Protein AF-A0A917ZAK3-F1 (afdb_monomer_lite)

Radius of gyration: 19.8 Å; chains: 1; bounding box: 44×47×48 Å

Foldseek 3Di:
DAFPDKFWWWFQDVVIDIKIKTKHQWDQDPVQKIKIWIAIPPFPPGHDIDIDIGNDRVVRRVVSVVVVVCPCCVTPSVVVVRIGGPDPPPNDDQDQWDWDADPVQQKIKIFRHDDDDPPQQVDWDDDPQKIFGAGPVGDTGIMMGGNCVPVPPPVRHD

pLDDT: mean 90.11, std 11.31, range [39.84, 98.5]

Sequence (158 aa):
MYEIARRTLTLATEPPGEVIVAVGLPVEEPTGEWSCPYRIDGLAGWEHERKVTGVDALQALELVLVMVRAALAGSPEFKEGLLRWDEEPGGRRAQTVHVSWDKNVDVAYIAFKSELVPGEAVRHETVDDIVLDYGDSGELLGVELLNATTLLPSELRV

Organism: NCBI:txid2045107

InterPro domains:
  IPR019270 Putative hypoxanthine phosphoribosyltransferase [PF10049] (99-148)
  IPR054241 Domain of unknown function DUF6968 [PF22302] (5-91)

Secondary structure (DSSP, 8-state):
--EEEEEEEEE-SSS-EEEEEEEEPPEE-TTS-EEEEEEEESSTT--S-EEEEESSHHHHHHHHHHHHHHHHHHSHHHHTT-EEE---TTS----S-EEEEETTTTEEEEESSS-PPTT---EEEEETTEEEEE-TTS-EEEEEEETHHHHS-GGG--

Structure (mmCIF, N/CA/C/O backbone):
data_AF-A0A917ZAK3-F1
#
_entry.id   AF-A0A917ZAK3-F1
#
loop_
_atom_site.group_PDB
_atom_site.id
_atom_site.type_symbol
_atom_site.label_atom_id
_atom_site.label_alt_id
_atom_site.label_comp_id
_atom_site.label_asym_id
_atom_site.label_entity_id
_atom_site.label_seq_id
_atom_site.pdbx_PDB_ins_code
_atom_site.Cartn_x
_atom_site.Cartn_y
_atom_site.Cartn_z
_atom_site.occupancy
_atom_site.B_iso_or_equiv
_atom_site.auth_seq_id
_atom_site.auth_comp_id
_atom_site.auth_asym_id
_atom_site.auth_atom_id
_atom_site.pdbx_PDB_model_num
ATOM 1 N N . MET A 1 1 ? 16.369 6.086 5.225 1.00 83.88 1 MET A N 1
ATOM 2 C CA . MET A 1 1 ? 14.961 5.747 5.535 1.00 83.88 1 MET A CA 1
ATOM 3 C C . MET A 1 1 ? 14.834 4.505 6.432 1.00 83.88 1 MET A C 1
ATOM 5 O O . MET A 1 1 ? 15.562 3.549 6.196 1.00 83.88 1 MET A O 1
ATOM 9 N N . TYR A 1 2 ? 13.923 4.499 7.421 1.00 90.56 2 TYR A N 1
ATOM 10 C CA . TYR A 1 2 ? 13.460 3.273 8.106 1.00 90.56 2 TYR A CA 1
ATOM 11 C C . TYR A 1 2 ? 12.276 2.699 7.319 1.00 90.56 2 TYR A C 1
ATOM 13 O O . TYR A 1 2 ? 11.246 3.361 7.228 1.00 90.56 2 TYR A O 1
ATOM 21 N N . GLU A 1 3 ? 12.442 1.537 6.691 1.00 92.50 3 GLU A N 1
ATOM 22 C CA . GLU A 1 3 ? 11.446 0.928 5.796 1.00 92.50 3 GLU A CA 1
ATOM 23 C C . GLU A 1 3 ? 10.287 0.308 6.591 1.00 92.50 3 GLU A C 1
ATOM 25 O O . GLU A 1 3 ? 10.515 -0.435 7.542 1.00 92.50 3 GLU A O 1
ATOM 30 N N . ILE A 1 4 ? 9.048 0.612 6.196 1.00 91.50 4 ILE A N 1
ATOM 31 C CA . ILE A 1 4 ? 7.826 0.028 6.780 1.00 91.50 4 ILE A CA 1
ATOM 32 C C . ILE A 1 4 ? 7.042 -0.816 5.774 1.00 91.50 4 ILE A C 1
ATOM 34 O O . ILE A 1 4 ? 6.169 -1.586 6.166 1.00 91.50 4 ILE A O 1
ATOM 38 N N . ALA A 1 5 ? 7.331 -0.671 4.479 1.00 90.94 5 ALA A N 1
ATOM 39 C CA . ALA A 1 5 ? 6.740 -1.487 3.432 1.00 90.94 5 ALA A CA 1
ATOM 40 C C . ALA A 1 5 ? 7.682 -1.603 2.233 1.00 90.94 5 ALA A C 1
ATOM 42 O O . ALA A 1 5 ? 8.367 -0.647 1.864 1.00 90.94 5 ALA A O 1
ATOM 43 N N . ARG A 1 6 ? 7.647 -2.765 1.580 1.00 92.06 6 ARG A N 1
ATOM 44 C CA . ARG A 1 6 ? 8.405 -3.054 0.363 1.00 92.06 6 ARG A CA 1
ATOM 45 C C . ARG A 1 6 ? 7.576 -3.867 -0.608 1.00 92.06 6 ARG A C 1
ATOM 47 O O . ARG A 1 6 ? 6.789 -4.720 -0.207 1.00 92.06 6 ARG A O 1
ATOM 54 N N . ARG A 1 7 ? 7.782 -3.619 -1.898 1.00 89.44 7 ARG A N 1
ATOM 55 C CA . ARG A 1 7 ? 7.194 -4.399 -2.978 1.00 89.44 7 ARG A CA 1
ATOM 56 C C . ARG A 1 7 ? 8.181 -4.580 -4.118 1.00 89.44 7 ARG A C 1
ATOM 58 O O . ARG A 1 7 ? 8.776 -3.607 -4.563 1.00 89.44 7 ARG A O 1
ATOM 65 N N . THR A 1 8 ? 8.302 -5.807 -4.603 1.00 92.25 8 THR A N 1
ATOM 66 C CA . THR A 1 8 ? 9.065 -6.130 -5.812 1.00 92.25 8 THR A CA 1
ATOM 67 C C . THR A 1 8 ? 8.095 -6.336 -6.976 1.00 92.25 8 THR A C 1
ATOM 69 O O . THR A 1 8 ? 7.003 -6.878 -6.797 1.00 92.25 8 THR A O 1
ATOM 72 N N . LEU A 1 9 ? 8.463 -5.828 -8.147 1.00 92.31 9 LEU A N 1
ATOM 73 C CA . LEU A 1 9 ? 7.822 -6.087 -9.428 1.00 92.31 9 LEU A CA 1
ATOM 74 C C . LEU A 1 9 ? 8.853 -6.748 -10.342 1.00 92.31 9 LEU A C 1
ATOM 76 O O . LEU A 1 9 ? 10.029 -6.379 -10.327 1.00 92.31 9 LEU A O 1
ATOM 80 N N . THR A 1 10 ? 8.395 -7.664 -11.184 1.00 92.44 10 THR A N 1
ATOM 81 C CA . THR A 1 10 ? 9.221 -8.242 -12.239 1.00 92.44 10 THR A CA 1
ATOM 82 C C . THR A 1 10 ? 9.338 -7.252 -13.402 1.00 92.44 10 THR A C 1
ATOM 84 O O . THR A 1 10 ? 8.331 -6.736 -13.896 1.00 92.44 10 THR A O 1
ATOM 87 N N . LEU A 1 11 ? 10.561 -7.020 -13.878 1.00 93.19 11 LEU A N 1
ATOM 88 C CA . LEU A 1 11 ? 10.844 -6.295 -15.115 1.00 93.19 11 LEU A CA 1
ATOM 89 C C . LEU A 1 11 ? 11.152 -7.309 -16.226 1.00 93.19 11 LEU A C 1
ATOM 91 O O . LEU A 1 11 ? 12.157 -8.017 -16.179 1.00 93.19 11 LEU A O 1
ATOM 95 N N . ALA A 1 12 ? 10.273 -7.392 -17.226 1.00 92.12 12 ALA A N 1
ATOM 96 C CA . ALA A 1 12 ? 10.303 -8.392 -18.295 1.00 92.12 12 ALA A CA 1
ATOM 97 C C . ALA A 1 12 ? 11.347 -8.093 -19.394 1.00 92.12 12 ALA A C 1
ATOM 99 O O . ALA A 1 12 ? 11.024 -8.052 -20.579 1.00 92.12 12 ALA A O 1
ATOM 100 N N . THR A 1 13 ? 12.596 -7.870 -18.992 1.00 90.44 13 THR A N 1
ATOM 101 C CA . THR A 1 13 ? 13.770 -7.746 -19.865 1.00 90.44 13 THR A CA 1
ATOM 102 C C . THR A 1 13 ? 14.463 -9.096 -20.071 1.00 90.44 13 THR A C 1
ATOM 104 O O . THR A 1 13 ? 14.123 -10.091 -19.432 1.00 90.44 13 THR A O 1
ATOM 107 N N . GLU A 1 14 ? 15.467 -9.136 -20.949 1.00 90.00 14 GLU A N 1
ATOM 108 C CA . GLU A 1 14 ? 16.383 -10.273 -21.082 1.00 90.00 14 GLU A CA 1
ATOM 109 C C . GLU A 1 14 ? 17.821 -9.825 -20.744 1.00 90.00 14 GLU A C 1
ATOM 111 O O . GLU A 1 14 ? 18.418 -9.080 -21.526 1.00 90.00 14 GLU A O 1
ATOM 116 N N . PRO A 1 15 ? 18.397 -10.244 -19.595 1.00 89.38 15 PRO A N 1
ATOM 117 C CA . PRO A 1 15 ? 17.794 -11.076 -18.544 1.00 89.38 15 PRO A CA 1
ATOM 118 C C . PRO A 1 15 ? 16.685 -10.343 -17.753 1.00 89.38 15 PRO A C 1
ATOM 120 O O . PRO A 1 15 ? 16.676 -9.107 -17.738 1.00 89.38 15 PRO A O 1
ATOM 123 N N . PRO A 1 16 ? 15.767 -11.073 -17.081 1.00 89.56 16 PRO A N 1
ATOM 124 C CA . PRO A 1 16 ? 14.741 -10.462 -16.237 1.00 89.56 16 PRO A CA 1
ATOM 125 C C . PRO A 1 16 ? 15.358 -9.623 -15.119 1.00 89.56 16 PRO A C 1
ATOM 127 O O . PRO A 1 16 ? 16.309 -10.057 -14.465 1.00 89.56 16 PRO A O 1
ATOM 130 N N . GLY A 1 17 ? 14.815 -8.426 -14.921 1.00 92.06 17 GLY A N 1
ATOM 131 C CA . GLY A 1 17 ? 15.196 -7.519 -13.843 1.00 92.06 17 GLY A CA 1
ATOM 132 C C . GLY A 1 17 ? 14.130 -7.440 -12.753 1.00 92.06 17 GLY A C 1
ATOM 133 O O . GLY A 1 17 ? 13.050 -8.022 -12.863 1.00 92.06 17 GLY A O 1
ATOM 134 N N . GLU A 1 18 ? 14.413 -6.648 -11.724 1.00 93.88 18 GLU A N 1
ATOM 135 C CA . GLU A 1 18 ? 13.478 -6.344 -10.641 1.00 93.88 18 GLU A CA 1
ATOM 136 C C . GLU A 1 18 ? 13.309 -4.832 -10.499 1.00 93.88 18 GLU A C 1
ATOM 138 O O . GLU A 1 18 ? 14.274 -4.075 -10.615 1.00 93.88 18 GLU A O 1
ATOM 143 N N . VAL A 1 19 ? 12.084 -4.405 -10.192 1.00 95.25 19 VAL A N 1
ATOM 144 C CA . VAL A 1 19 ? 11.782 -3.052 -9.719 1.00 95.25 19 VAL A CA 1
ATOM 145 C C . VAL A 1 19 ? 11.346 -3.140 -8.265 1.00 95.25 19 VAL A C 1
ATOM 147 O O . VAL A 1 19 ? 10.350 -3.790 -7.951 1.00 95.25 19 VAL A O 1
ATOM 150 N N . ILE A 1 20 ? 12.072 -2.479 -7.368 1.00 94.94 20 ILE A N 1
ATOM 151 C CA . ILE A 1 20 ? 11.818 -2.533 -5.926 1.00 94.94 20 ILE A CA 1
ATOM 152 C C . ILE A 1 20 ? 11.294 -1.180 -5.464 1.00 94.94 20 ILE A C 1
ATOM 154 O O . ILE A 1 20 ? 11.994 -0.175 -5.522 1.00 94.94 20 ILE A O 1
ATOM 158 N N . VAL A 1 21 ? 10.069 -1.166 -4.954 1.00 95.88 21 VAL A N 1
ATOM 159 C CA . VAL A 1 21 ? 9.464 -0.013 -4.291 1.00 95.88 21 VAL A CA 1
ATOM 160 C C . VAL A 1 21 ? 9.596 -0.189 -2.783 1.00 95.88 21 VAL A C 1
ATOM 162 O O . VAL A 1 21 ? 9.106 -1.175 -2.238 1.00 95.88 21 VAL A O 1
ATOM 165 N N . ALA A 1 22 ? 10.193 0.784 -2.104 1.00 96.31 22 ALA A N 1
ATOM 166 C CA . ALA A 1 22 ? 10.279 0.844 -0.648 1.00 96.31 22 ALA A CA 1
ATOM 167 C C . ALA A 1 22 ? 9.605 2.118 -0.128 1.00 96.31 22 ALA A C 1
ATOM 169 O O . ALA A 1 22 ? 9.805 3.199 -0.684 1.00 96.31 22 ALA A O 1
ATOM 170 N N . VAL A 1 23 ? 8.822 1.991 0.941 1.00 97.62 23 VAL A N 1
ATOM 171 C CA . VAL A 1 23 ? 8.170 3.100 1.648 1.00 97.62 23 VAL A CA 1
ATOM 172 C C . VAL A 1 23 ? 8.669 3.124 3.081 1.00 97.62 23 VAL A C 1
ATOM 174 O O . VAL A 1 23 ? 8.726 2.095 3.760 1.00 97.62 23 VAL A O 1
ATOM 177 N N . GLY A 1 24 ? 9.037 4.312 3.538 1.00 96.88 24 GLY A N 1
ATOM 178 C CA . GLY A 1 24 ? 9.558 4.536 4.869 1.00 96.88 24 GLY A CA 1
ATOM 179 C C . GLY A 1 24 ? 8.532 5.037 5.862 1.00 96.88 24 GLY A C 1
ATOM 180 O O . GLY A 1 24 ? 7.463 5.522 5.500 1.00 96.88 24 GLY A O 1
ATOM 181 N N . LEU A 1 25 ? 8.900 4.949 7.136 1.00 96.69 25 LEU A N 1
ATOM 182 C CA . LEU A 1 25 ? 8.134 5.518 8.233 1.00 96.69 25 LEU A CA 1
ATOM 183 C C . LEU A 1 25 ? 7.976 7.037 8.028 1.00 96.69 25 LEU A C 1
ATOM 185 O O . LEU A 1 25 ? 8.995 7.714 7.856 1.00 96.69 25 LEU A O 1
ATOM 189 N N . PRO A 1 26 ? 6.743 7.580 8.051 1.00 97.75 26 PRO A N 1
ATOM 190 C CA . PRO A 1 26 ? 6.534 9.018 8.111 1.00 97.75 26 PRO A CA 1
ATOM 191 C C . PRO A 1 26 ? 7.189 9.617 9.358 1.00 97.75 26 PRO A C 1
ATOM 193 O O . PRO A 1 26 ? 7.096 9.047 10.446 1.00 97.75 26 PRO A O 1
ATOM 196 N N . VAL A 1 27 ? 7.832 10.769 9.208 1.00 97.19 27 VAL A N 1
ATOM 197 C CA . VAL A 1 27 ? 8.502 11.490 10.292 1.00 97.19 27 VAL A CA 1
ATOM 198 C C . VAL A 1 27 ? 8.037 12.937 10.326 1.00 97.19 27 VAL A C 1
ATOM 200 O O . VAL A 1 27 ? 7.873 13.570 9.284 1.00 97.19 27 VAL A O 1
ATOM 203 N N . GLU A 1 28 ? 7.831 13.460 11.528 1.00 97.75 28 GLU A N 1
ATOM 204 C CA . GLU A 1 28 ? 7.596 14.885 11.725 1.00 97.75 28 GLU A CA 1
ATOM 205 C C . GLU A 1 28 ? 8.899 15.654 11.468 1.00 97.75 28 GLU A C 1
ATOM 207 O O . GLU A 1 28 ? 9.966 15.313 11.987 1.00 97.75 28 GLU A O 1
ATOM 212 N N . GLU A 1 29 ? 8.821 16.677 10.627 1.00 95.81 29 GLU A N 1
ATOM 213 C CA . GLU A 1 29 ? 9.924 17.569 10.297 1.00 95.81 29 GLU A CA 1
ATOM 214 C C . GLU A 1 29 ? 9.973 18.740 11.295 1.00 95.81 29 GLU A C 1
ATOM 216 O O . GLU A 1 29 ? 8.952 19.113 11.874 1.00 95.81 29 GLU A O 1
ATOM 221 N N . PRO A 1 30 ? 11.123 19.420 11.462 1.00 96.06 30 PRO A N 1
ATOM 222 C CA . PRO A 1 30 ? 11.239 20.564 12.375 1.00 96.06 30 PRO A CA 1
ATOM 223 C C . PRO A 1 30 ? 10.269 21.724 12.091 1.00 96.06 30 PRO A C 1
ATOM 225 O O . PRO A 1 30 ? 10.064 22.582 12.946 1.00 96.06 30 PRO A O 1
ATOM 228 N N . THR A 1 31 ? 9.706 21.783 10.882 1.00 94.00 31 THR A N 1
ATOM 229 C CA . THR A 1 31 ? 8.710 22.776 10.460 1.00 94.00 31 THR A CA 1
ATOM 230 C C . THR A 1 31 ? 7.282 22.436 10.903 1.00 94.00 31 THR A C 1
ATOM 232 O O . THR A 1 31 ? 6.392 23.256 10.693 1.00 94.00 31 THR A O 1
ATOM 235 N N . GLY A 1 32 ? 7.058 21.267 11.517 1.00 93.81 32 GLY A N 1
ATOM 236 C CA . GLY A 1 32 ? 5.748 20.764 11.952 1.00 93.81 32 GLY A CA 1
ATOM 237 C C . GLY A 1 32 ? 4.956 20.038 10.859 1.00 93.81 32 GLY A C 1
ATOM 238 O O . GLY A 1 32 ? 3.883 19.506 11.122 1.00 93.81 32 GLY A O 1
ATOM 239 N N . GLU A 1 33 ? 5.471 20.007 9.630 1.00 97.19 33 GLU A N 1
ATOM 240 C CA . GLU A 1 33 ? 4.943 19.152 8.566 1.00 97.19 33 GLU A CA 1
ATOM 241 C C . GLU A 1 33 ? 5.461 17.721 8.728 1.00 97.19 33 GLU A C 1
ATOM 243 O O . GLU A 1 33 ? 6.445 17.472 9.421 1.00 97.19 33 GLU A O 1
ATOM 248 N N . TRP A 1 34 ? 4.840 16.773 8.037 1.00 98.38 34 TRP A N 1
ATOM 249 C CA . TRP A 1 34 ? 5.274 15.382 8.029 1.00 98.38 34 TRP A CA 1
ATOM 250 C C . TRP A 1 34 ? 5.861 15.016 6.685 1.00 98.38 34 TRP A C 1
ATOM 252 O O . TRP A 1 34 ? 5.276 15.321 5.648 1.00 98.38 34 TRP A O 1
ATOM 262 N N . SER A 1 35 ? 6.988 14.311 6.683 1.00 98.06 35 SER A N 1
ATOM 263 C CA . SER A 1 35 ? 7.554 13.748 5.467 1.00 98.06 35 SER A CA 1
ATOM 264 C C . SER A 1 35 ? 7.523 12.230 5.489 1.00 98.06 35 SER A C 1
ATOM 266 O O . SER A 1 35 ? 7.745 11.595 6.515 1.00 98.06 35 SER A O 1
ATOM 268 N N . CYS A 1 36 ? 7.234 11.627 4.341 1.00 98.50 36 CYS A N 1
ATOM 269 C CA . CYS A 1 36 ? 7.301 10.182 4.172 1.00 98.50 36 CYS A CA 1
ATOM 270 C C . CYS A 1 36 ? 8.292 9.868 3.041 1.00 98.50 36 CYS A C 1
ATOM 272 O O . CYS A 1 36 ? 8.061 10.267 1.889 1.00 98.50 36 CYS A O 1
ATOM 274 N N . PRO A 1 37 ? 9.439 9.235 3.357 1.00 98.19 37 PRO A N 1
ATOM 275 C CA . PRO A 1 37 ? 10.428 8.873 2.358 1.00 98.19 37 PRO A CA 1
ATOM 276 C C . PRO A 1 37 ? 10.005 7.612 1.596 1.00 98.19 37 PRO A C 1
ATOM 278 O O . PRO A 1 37 ? 9.310 6.742 2.118 1.00 98.19 37 PRO A O 1
ATOM 281 N N . TYR A 1 38 ? 10.442 7.505 0.348 1.00 98.06 38 TYR A N 1
ATOM 282 C CA . TYR A 1 38 ? 10.253 6.333 -0.498 1.00 98.06 38 TYR A CA 1
ATOM 283 C C . TYR A 1 38 ? 11.405 6.202 -1.495 1.00 98.06 38 TYR A C 1
ATOM 285 O O . TYR A 1 38 ? 12.108 7.170 -1.793 1.00 98.06 38 TYR A O 1
ATOM 293 N N . ARG A 1 39 ? 11.602 5.002 -2.034 1.00 97.50 39 ARG A N 1
ATOM 294 C CA . ARG A 1 39 ? 12.605 4.722 -3.068 1.00 97.50 39 ARG A CA 1
ATOM 295 C C . ARG A 1 39 ? 12.032 3.764 -4.104 1.00 97.50 39 ARG A C 1
ATOM 297 O O . ARG A 1 39 ? 11.212 2.913 -3.761 1.00 97.50 39 ARG A O 1
ATOM 304 N N . ILE A 1 40 ? 12.442 3.927 -5.360 1.00 96.81 40 ILE A N 1
ATOM 305 C CA . ILE A 1 40 ? 12.093 3.013 -6.448 1.00 96.81 40 ILE A CA 1
ATOM 306 C C . ILE A 1 40 ? 13.378 2.644 -7.184 1.00 96.81 40 ILE A C 1
ATOM 308 O O . ILE A 1 40 ? 13.914 3.440 -7.948 1.00 96.81 40 ILE A O 1
ATOM 312 N N . ASP A 1 41 ? 13.881 1.445 -6.926 1.00 95.44 41 ASP A N 1
ATOM 313 C CA . ASP A 1 41 ? 15.086 0.916 -7.560 1.00 95.44 41 ASP A CA 1
ATOM 314 C C . ASP A 1 41 ? 14.696 0.121 -8.817 1.00 95.44 41 ASP A C 1
ATOM 316 O O . ASP A 1 41 ? 13.666 -0.551 -8.820 1.00 95.44 41 ASP A 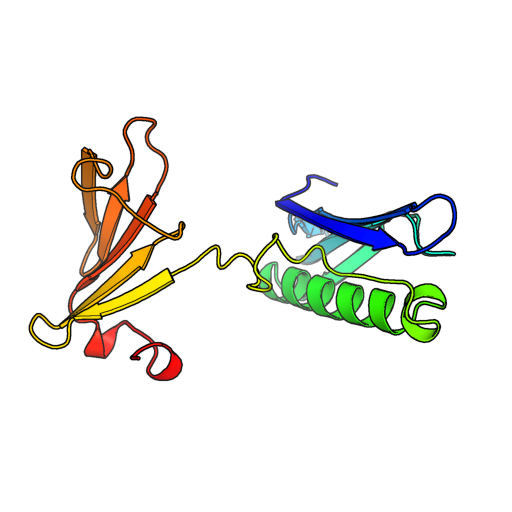O 1
ATOM 320 N N . GLY A 1 42 ? 15.506 0.187 -9.879 1.00 92.56 42 GLY A N 1
ATOM 321 C CA . GLY A 1 42 ? 15.288 -0.582 -11.116 1.00 92.56 42 GLY A CA 1
ATOM 322 C C . GLY A 1 42 ? 14.449 0.109 -12.200 1.00 92.56 42 GLY A C 1
ATOM 323 O O . GLY A 1 42 ? 14.202 -0.499 -13.236 1.00 92.56 42 GLY A O 1
ATOM 324 N N . LEU A 1 43 ? 14.032 1.364 -11.990 1.00 91.62 43 LEU A N 1
ATOM 325 C CA . LEU A 1 43 ? 13.417 2.209 -13.022 1.00 91.62 43 LEU A CA 1
ATOM 326 C C . LEU A 1 43 ? 14.342 3.353 -13.413 1.00 91.62 43 LEU A C 1
ATOM 328 O O . LEU A 1 43 ? 14.789 4.097 -12.536 1.00 91.62 43 LEU A O 1
ATOM 332 N N . ALA A 1 44 ? 14.518 3.561 -14.718 1.00 85.94 44 ALA A N 1
ATOM 333 C CA . ALA A 1 44 ? 15.404 4.597 -15.231 1.00 85.94 44 ALA A CA 1
ATOM 334 C C . ALA A 1 44 ? 15.041 5.999 -14.692 1.00 85.94 44 ALA A C 1
ATOM 336 O O . ALA A 1 44 ? 13.965 6.542 -14.965 1.00 85.94 44 ALA A O 1
ATOM 337 N N . GLY A 1 45 ? 15.963 6.614 -13.944 1.00 86.69 45 GLY A N 1
ATOM 338 C CA . GLY A 1 45 ? 15.822 7.977 -13.410 1.00 86.69 45 GLY A CA 1
ATOM 339 C C . GLY A 1 45 ? 15.101 8.073 -12.059 1.00 86.69 45 GLY A C 1
ATOM 340 O O . GLY A 1 45 ? 14.800 9.180 -11.586 1.00 86.69 45 GLY A O 1
ATOM 341 N N . TRP A 1 46 ? 14.825 6.938 -11.418 1.00 91.06 46 TRP A N 1
ATOM 342 C CA . TRP A 1 46 ? 14.120 6.855 -10.137 1.00 91.06 46 TRP A CA 1
ATOM 343 C C . TRP A 1 46 ? 14.957 6.301 -8.979 1.00 91.06 46 TRP A C 1
ATOM 345 O O . TRP A 1 46 ? 14.477 6.331 -7.847 1.00 91.06 46 TRP A O 1
ATOM 355 N N . GLU A 1 47 ? 16.213 5.921 -9.222 1.00 83.62 47 GLU A N 1
ATOM 356 C CA . GLU A 1 47 ? 17.103 5.162 -8.326 1.00 83.62 47 GLU A CA 1
ATOM 357 C C . GLU A 1 47 ? 17.700 5.999 -7.173 1.00 83.62 47 G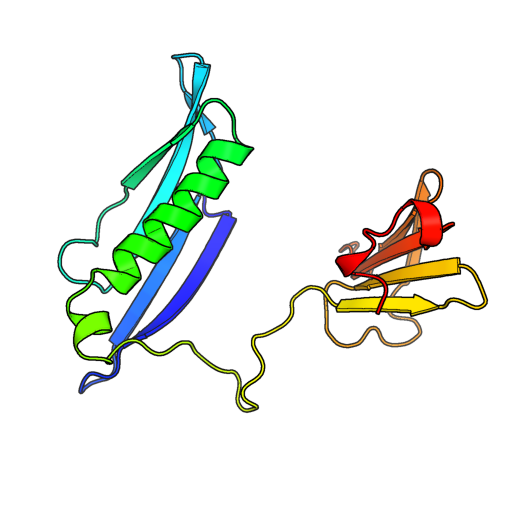LU A C 1
ATOM 359 O O . GLU A 1 47 ? 18.886 5.922 -6.856 1.00 83.62 47 GLU A O 1
ATOM 364 N N . HIS A 1 48 ? 16.890 6.860 -6.559 1.00 89.31 48 HIS A N 1
ATOM 365 C CA . HIS A 1 48 ? 17.276 7.724 -5.446 1.00 89.31 48 HIS A CA 1
ATOM 366 C C . HIS A 1 48 ? 16.153 7.776 -4.407 1.00 89.31 48 HIS A C 1
ATOM 368 O O . HIS A 1 48 ? 14.971 7.683 -4.744 1.00 89.31 48 HIS A O 1
ATOM 374 N N . GLU A 1 49 ? 16.517 7.960 -3.135 1.00 94.50 49 GLU A N 1
ATOM 375 C CA . GLU A 1 49 ? 15.536 8.226 -2.079 1.00 94.50 49 GLU A CA 1
ATOM 376 C C . GLU A 1 49 ? 14.846 9.573 -2.354 1.00 94.50 49 GLU A C 1
ATOM 378 O O . GLU A 1 49 ? 15.488 10.587 -2.641 1.00 94.50 49 GLU A O 1
ATOM 383 N N . ARG A 1 50 ? 13.519 9.573 -2.293 1.00 96.00 50 ARG A N 1
ATOM 384 C CA . ARG A 1 50 ? 12.648 10.737 -2.458 1.00 96.00 50 ARG A CA 1
ATOM 385 C C . ARG A 1 50 ? 11.762 10.848 -1.226 1.00 96.00 50 ARG A C 1
ATOM 387 O O . ARG A 1 50 ? 11.643 9.907 -0.451 1.00 96.00 50 ARG A O 1
ATOM 394 N N . LYS A 1 51 ? 11.108 11.991 -1.051 1.00 96.56 51 LYS A N 1
ATOM 395 C CA . LYS A 1 51 ? 10.079 12.163 -0.025 1.00 96.56 51 LYS A CA 1
ATOM 396 C C . LYS A 1 51 ? 8.919 12.983 -0.552 1.00 96.56 51 LYS A C 1
ATOM 398 O O . LYS A 1 51 ? 9.083 13.763 -1.491 1.00 96.56 51 LYS A O 1
ATOM 403 N N . VAL A 1 52 ? 7.761 12.790 0.056 1.00 97.69 52 VAL A N 1
ATOM 404 C CA . VAL A 1 52 ? 6.623 13.709 -0.044 1.00 97.69 52 VAL A CA 1
ATOM 405 C C . VAL A 1 52 ? 6.385 14.332 1.320 1.00 97.69 52 VAL A C 1
ATOM 407 O O . VAL A 1 52 ? 6.749 13.734 2.333 1.00 97.69 52 VAL A O 1
ATOM 410 N N . THR A 1 53 ? 5.758 15.501 1.329 1.00 97.69 53 THR A N 1
ATOM 411 C CA . THR A 1 53 ? 5.374 16.201 2.552 1.00 97.69 53 THR A CA 1
ATOM 412 C C . THR A 1 53 ? 3.852 16.299 2.624 1.00 97.69 53 THR A C 1
ATOM 414 O O . THR A 1 53 ? 3.209 16.551 1.604 1.00 97.69 53 THR A O 1
ATOM 417 N N . GLY A 1 54 ? 3.290 16.092 3.810 1.00 96.94 54 GLY A N 1
ATOM 418 C CA . GLY A 1 54 ? 1.881 16.284 4.136 1.00 96.94 54 GLY A CA 1
ATOM 419 C C . GLY A 1 54 ? 1.721 17.037 5.457 1.00 96.94 54 GLY A C 1
ATOM 420 O O . GLY A 1 54 ? 2.688 17.254 6.185 1.00 96.94 54 GLY A O 1
ATOM 421 N N . VAL A 1 55 ? 0.493 17.443 5.771 1.00 97.62 55 VAL A N 1
ATOM 422 C CA . VAL A 1 55 ? 0.164 18.138 7.025 1.00 97.62 55 VAL A CA 1
ATOM 423 C C . VAL A 1 55 ? 0.233 17.212 8.240 1.00 97.62 55 VAL A C 1
ATOM 425 O O . VAL A 1 55 ? 0.446 17.681 9.352 1.00 97.62 55 VAL A O 1
ATOM 428 N N . ASP A 1 56 ? 0.072 15.906 8.024 1.00 97.69 56 ASP A N 1
ATOM 429 C CA . ASP A 1 56 ? 0.189 14.862 9.036 1.00 97.69 56 ASP A CA 1
ATOM 430 C C . ASP A 1 56 ? 0.793 13.570 8.449 1.00 97.69 56 ASP A C 1
ATOM 432 O O . ASP A 1 56 ? 1.026 13.443 7.238 1.00 97.69 56 ASP A O 1
ATOM 436 N N . ALA A 1 57 ? 1.064 12.603 9.330 1.00 96.19 57 ALA A N 1
ATOM 437 C CA . ALA A 1 57 ? 1.675 11.323 8.981 1.00 96.19 57 ALA A CA 1
ATOM 438 C C . ALA A 1 57 ? 0.841 10.511 7.978 1.00 96.19 57 ALA A C 1
ATOM 440 O O . ALA A 1 57 ? 1.400 9.832 7.112 1.00 96.19 57 ALA A O 1
ATOM 441 N N . LEU A 1 58 ? -0.490 10.576 8.100 1.00 96.56 58 LEU A N 1
ATOM 442 C CA . LEU A 1 58 ? -1.417 9.825 7.261 1.00 96.56 58 LEU A CA 1
ATOM 443 C C . LEU A 1 58 ? -1.418 10.394 5.843 1.00 96.56 58 LEU A C 1
ATOM 445 O O . LEU A 1 58 ? -1.211 9.650 4.887 1.00 96.56 58 LEU A O 1
ATOM 449 N N . GLN A 1 59 ? -1.556 11.712 5.705 1.00 97.81 59 GLN A N 1
ATOM 450 C CA . GLN A 1 59 ? -1.518 12.379 4.411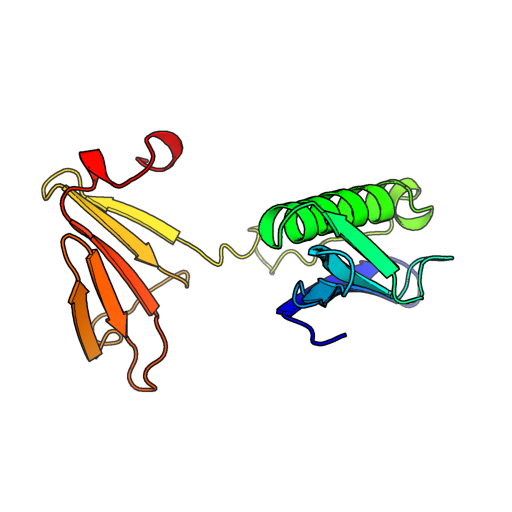 1.00 97.81 59 GLN A CA 1
ATOM 451 C C . GLN A 1 59 ? -0.165 12.171 3.723 1.00 97.81 59 GLN A C 1
ATOM 453 O O . GLN A 1 59 ? -0.123 11.896 2.522 1.00 97.81 59 GLN A O 1
ATOM 458 N N . ALA A 1 60 ? 0.949 12.265 4.458 1.00 98.12 60 ALA A N 1
ATOM 459 C CA . ALA A 1 60 ? 2.270 12.001 3.894 1.00 98.12 60 ALA A CA 1
ATOM 460 C C . ALA A 1 60 ? 2.365 10.568 3.334 1.00 98.12 60 ALA A C 1
ATOM 462 O O . ALA A 1 60 ? 2.857 10.370 2.221 1.00 98.12 60 ALA A O 1
ATOM 463 N N . LEU A 1 61 ? 1.834 9.573 4.052 1.00 97.75 61 LEU A N 1
ATOM 464 C CA . LEU A 1 61 ? 1.793 8.186 3.589 1.00 97.75 61 LEU A CA 1
ATOM 465 C C . LEU A 1 61 ? 0.893 8.007 2.353 1.00 97.75 61 LEU A C 1
ATOM 467 O O . LEU A 1 61 ? 1.305 7.383 1.372 1.00 97.75 61 LEU A O 1
ATOM 471 N N . GLU A 1 62 ? -0.314 8.577 2.357 1.00 97.88 62 GLU A N 1
ATOM 472 C CA . GLU A 1 62 ? -1.232 8.530 1.211 1.00 97.88 62 GLU A CA 1
ATOM 473 C C . GLU A 1 62 ? -0.602 9.138 -0.050 1.00 97.88 62 GLU A C 1
ATOM 475 O O . GLU A 1 62 ? -0.679 8.555 -1.139 1.00 97.88 62 GLU A O 1
ATOM 480 N N . LEU A 1 63 ? 0.080 10.277 0.101 1.00 98.31 63 LEU A N 1
ATOM 481 C CA . LEU A 1 63 ? 0.790 10.947 -0.984 1.00 98.31 63 LEU A CA 1
ATOM 482 C C . LEU A 1 63 ? 1.937 10.095 -1.531 1.00 98.31 63 LEU A C 1
ATOM 484 O O . LEU A 1 63 ? 2.121 10.067 -2.748 1.00 98.31 63 LEU A O 1
ATOM 488 N N . VAL A 1 64 ? 2.666 9.344 -0.694 1.00 97.94 64 VAL A N 1
ATOM 489 C CA . VAL A 1 64 ? 3.681 8.400 -1.193 1.00 97.94 64 VAL A CA 1
ATOM 490 C C . VAL A 1 64 ? 3.037 7.352 -2.085 1.00 97.94 64 VAL A C 1
ATOM 492 O O . VAL A 1 64 ? 3.537 7.096 -3.179 1.00 97.94 64 VAL A O 1
ATOM 495 N N . LEU A 1 65 ? 1.903 6.778 -1.678 1.00 96.69 65 LEU A N 1
ATOM 496 C CA . LEU A 1 65 ? 1.212 5.772 -2.488 1.00 96.69 65 LEU A CA 1
ATOM 497 C C . LEU A 1 65 ? 0.747 6.346 -3.835 1.00 96.69 65 LEU A C 1
ATOM 499 O O . LEU A 1 65 ? 0.803 5.654 -4.855 1.00 96.69 65 LEU A O 1
ATOM 503 N N . VAL A 1 66 ? 0.300 7.605 -3.863 1.00 97.31 66 VAL A N 1
ATOM 504 C CA . VAL A 1 66 ? -0.028 8.320 -5.107 1.00 97.31 66 VAL A CA 1
ATOM 505 C C . VAL A 1 66 ? 1.219 8.524 -5.968 1.00 97.31 66 VAL A C 1
ATOM 507 O O . VAL A 1 66 ? 1.188 8.197 -7.155 1.00 97.31 66 VAL A O 1
ATOM 510 N N . MET A 1 67 ? 2.320 8.999 -5.384 1.00 96.88 67 MET A N 1
ATOM 511 C CA . MET A 1 67 ? 3.566 9.264 -6.106 1.00 96.88 67 MET A CA 1
ATOM 512 C C . MET A 1 67 ? 4.190 7.998 -6.678 1.00 96.88 67 MET A C 1
ATOM 514 O O . MET A 1 67 ? 4.588 7.997 -7.838 1.00 96.88 67 MET A O 1
ATOM 518 N N . VAL A 1 68 ? 4.212 6.905 -5.917 1.00 95.75 68 VAL A N 1
ATOM 519 C CA . VAL A 1 68 ? 4.669 5.595 -6.393 1.00 95.75 68 VAL A CA 1
ATOM 520 C C . VAL A 1 68 ? 3.832 5.143 -7.587 1.00 95.75 68 VAL A C 1
ATOM 522 O O . VAL A 1 68 ? 4.387 4.774 -8.617 1.00 95.75 68 VAL A O 1
ATOM 525 N N . ARG A 1 69 ? 2.495 5.212 -7.498 1.00 94.50 69 ARG A N 1
ATOM 526 C CA . ARG A 1 69 ? 1.619 4.845 -8.624 1.00 94.50 69 ARG A CA 1
ATOM 527 C C . ARG A 1 69 ? 1.894 5.697 -9.862 1.00 94.50 69 ARG A C 1
ATOM 529 O O . ARG A 1 69 ? 1.979 5.149 -10.959 1.00 94.50 69 ARG A O 1
ATOM 536 N N . ALA A 1 70 ? 2.052 7.008 -9.691 1.00 94.12 70 ALA A N 1
ATOM 537 C CA . ALA A 1 70 ? 2.358 7.924 -10.785 1.00 94.12 70 ALA A CA 1
ATOM 538 C C . ALA A 1 70 ? 3.739 7.651 -11.403 1.00 94.12 70 ALA A C 1
ATOM 540 O O . ALA A 1 70 ? 3.873 7.669 -12.624 1.00 94.12 70 ALA A O 1
ATOM 541 N N . ALA A 1 71 ? 4.746 7.357 -10.577 1.00 94.88 71 ALA A N 1
ATOM 542 C CA . ALA A 1 71 ? 6.097 7.021 -11.009 1.00 94.88 71 ALA A CA 1
ATOM 543 C C . ALA A 1 71 ? 6.117 5.742 -11.852 1.00 94.88 71 ALA A C 1
ATOM 545 O O . ALA A 1 71 ? 6.607 5.758 -12.980 1.00 94.88 71 ALA A O 1
ATOM 546 N N . LEU A 1 72 ? 5.507 4.667 -11.337 1.00 94.12 72 LEU A N 1
ATOM 547 C CA . LEU A 1 72 ? 5.386 3.401 -12.054 1.00 94.12 72 LEU A CA 1
ATOM 548 C C . LEU A 1 72 ? 4.641 3.608 -13.380 1.00 94.12 72 LEU A C 1
ATOM 550 O O . LEU A 1 72 ? 5.184 3.280 -14.426 1.00 94.12 72 LEU A O 1
ATOM 554 N N . ALA A 1 73 ? 3.454 4.227 -13.370 1.00 92.19 73 ALA A N 1
ATOM 555 C CA . ALA A 1 73 ? 2.659 4.444 -14.585 1.00 92.19 73 ALA A CA 1
ATOM 556 C C . ALA A 1 73 ? 3.330 5.384 -15.609 1.00 92.19 73 ALA A C 1
ATOM 558 O O . ALA A 1 73 ? 3.104 5.277 -16.815 1.00 92.19 73 ALA A O 1
ATOM 559 N N . GLY A 1 74 ? 4.139 6.334 -15.135 1.00 92.12 74 GLY A N 1
ATOM 560 C CA . GLY A 1 74 ? 4.860 7.293 -15.968 1.00 92.12 74 GLY A CA 1
ATOM 561 C C . GLY A 1 74 ? 6.157 6.753 -16.575 1.00 92.12 74 GLY A C 1
ATOM 562 O O . GLY A 1 74 ? 6.656 7.361 -17.531 1.00 92.12 74 GLY A O 1
ATOM 563 N N . SER A 1 75 ? 6.681 5.644 -16.048 1.00 93.94 75 SER A N 1
ATOM 564 C CA . SER A 1 75 ? 7.953 5.048 -16.462 1.00 93.94 75 SER A CA 1
ATOM 565 C C . SER A 1 75 ? 7.930 4.536 -17.914 1.00 93.94 75 SER A C 1
ATOM 567 O O . SER A 1 75 ? 6.875 4.101 -18.395 1.00 93.94 75 SER A O 1
ATOM 569 N N . PRO A 1 76 ? 9.060 4.600 -18.645 1.00 93.31 76 PRO A N 1
ATOM 570 C CA . PRO A 1 76 ? 9.201 3.939 -19.945 1.00 93.31 76 PRO A CA 1
ATOM 571 C C . PRO A 1 76 ? 8.847 2.449 -19.886 1.00 93.31 76 PRO A C 1
ATOM 573 O O . PRO A 1 76 ? 8.066 1.970 -20.701 1.00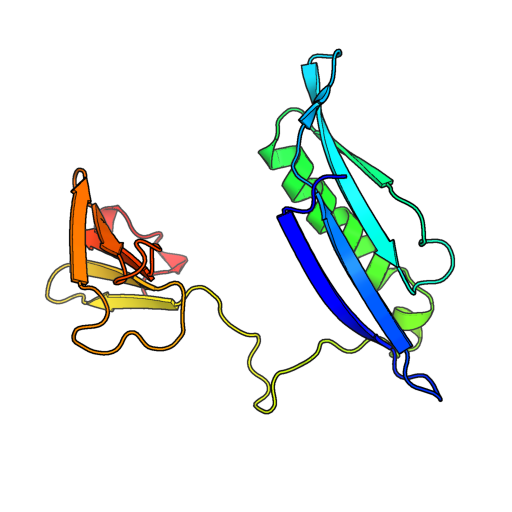 93.31 76 PRO A O 1
ATOM 576 N N . GLU A 1 77 ? 9.322 1.751 -18.858 1.00 93.50 77 GLU A N 1
ATOM 577 C CA . GLU A 1 77 ? 9.144 0.317 -18.648 1.00 93.50 77 GLU A CA 1
ATOM 578 C C . GLU A 1 77 ? 7.659 -0.059 -18.545 1.00 93.50 77 GLU A C 1
ATOM 580 O O . GLU A 1 77 ? 7.215 -1.043 -19.138 1.00 93.50 77 GLU A O 1
ATOM 585 N N . PHE A 1 78 ? 6.851 0.742 -17.842 1.00 91.56 78 PHE A N 1
ATOM 586 C CA . PHE A 1 78 ? 5.402 0.535 -17.795 1.00 91.56 78 PHE A CA 1
ATOM 587 C C . PHE A 1 78 ? 4.730 0.821 -19.137 1.00 91.56 78 PHE A C 1
ATOM 589 O O . PHE A 1 78 ? 3.864 0.060 -19.566 1.00 91.56 78 PHE A O 1
ATOM 596 N N . LYS A 1 79 ? 5.126 1.905 -19.816 1.00 91.94 79 LYS A N 1
ATOM 597 C CA . LYS A 1 79 ? 4.569 2.283 -21.127 1.00 91.94 79 LYS A CA 1
ATOM 598 C C . LYS A 1 79 ? 4.873 1.248 -22.209 1.00 91.94 79 LYS A C 1
ATOM 600 O O . LYS A 1 79 ? 4.075 1.086 -23.127 1.00 91.94 79 LYS A O 1
ATOM 605 N N . GLU A 1 80 ? 5.987 0.540 -22.076 1.00 93.62 80 GLU A N 1
ATOM 606 C CA . GLU A 1 80 ? 6.390 -0.578 -22.932 1.00 93.62 80 GLU A CA 1
ATOM 607 C C . GLU A 1 80 ? 5.777 -1.922 -22.496 1.00 93.62 80 GLU A C 1
ATOM 609 O O . GLU A 1 80 ? 5.946 -2.930 -23.179 1.00 93.62 80 GLU A O 1
ATOM 614 N N . GLY A 1 81 ? 5.028 -1.958 -21.388 1.00 91.25 81 GLY A N 1
ATOM 615 C CA . GLY A 1 81 ? 4.373 -3.169 -20.886 1.00 91.25 81 GLY A CA 1
ATOM 616 C C . GLY A 1 81 ? 5.330 -4.176 -20.240 1.00 91.25 81 GLY A C 1
ATOM 617 O O . GLY A 1 81 ? 5.012 -5.363 -20.161 1.00 91.25 81 GLY A O 1
ATOM 618 N N . LEU A 1 82 ? 6.501 -3.723 -19.786 1.00 93.00 82 LEU A N 1
ATOM 619 C CA . LEU A 1 82 ? 7.546 -4.578 -19.218 1.00 93.00 82 LEU A CA 1
ATOM 620 C C . LEU A 1 82 ? 7.363 -4.839 -17.720 1.00 93.00 82 LEU A C 1
ATOM 622 O O . LEU A 1 82 ? 7.902 -5.820 -17.210 1.00 93.00 82 LEU A O 1
ATOM 626 N N . LEU A 1 83 ? 6.612 -3.997 -17.006 1.00 92.31 83 LEU A N 1
ATOM 627 C CA . LEU A 1 83 ? 6.370 -4.185 -15.575 1.00 92.31 83 LEU A CA 1
ATOM 628 C C . LEU A 1 83 ? 5.274 -5.213 -15.325 1.00 92.31 83 LEU A C 1
ATOM 630 O O . LEU A 1 83 ? 4.133 -5.058 -15.766 1.00 92.31 83 LEU A O 1
ATOM 634 N N . ARG A 1 84 ? 5.612 -6.237 -14.548 1.00 87.94 84 ARG A N 1
ATOM 635 C CA . ARG A 1 84 ? 4.683 -7.260 -14.086 1.00 87.94 84 ARG A CA 1
ATOM 636 C C . ARG A 1 84 ? 4.613 -7.228 -12.574 1.00 87.94 84 ARG A C 1
ATOM 638 O O . ARG A 1 84 ? 5.624 -7.167 -11.880 1.00 87.94 84 ARG A O 1
ATOM 645 N N . TRP A 1 85 ? 3.394 -7.285 -12.065 1.00 80.19 85 TRP A N 1
ATOM 646 C CA . TRP A 1 85 ? 3.191 -7.646 -10.675 1.00 80.19 85 TRP A CA 1
ATOM 647 C C . TRP A 1 85 ? 3.474 -9.136 -10.560 1.00 80.19 85 TRP A C 1
ATOM 649 O O . TRP A 1 85 ? 3.002 -9.898 -11.405 1.00 80.19 85 TRP A O 1
ATOM 659 N N . ASP A 1 86 ? 4.216 -9.540 -9.535 1.00 67.00 86 ASP A N 1
ATOM 660 C CA . ASP A 1 86 ? 4.248 -10.947 -9.165 1.00 67.00 86 ASP A CA 1
ATOM 661 C C . ASP A 1 86 ? 2.821 -11.312 -8.742 1.00 67.00 86 ASP A C 1
ATOM 663 O O . ASP A 1 86 ? 2.338 -10.947 -7.666 1.00 67.00 86 ASP A O 1
ATOM 667 N N . GLU A 1 87 ? 2.088 -11.932 -9.659 1.00 54.94 87 GLU A N 1
ATOM 668 C CA . GLU A 1 87 ? 0.956 -12.753 -9.285 1.00 54.94 87 GLU A CA 1
ATOM 669 C C . GLU A 1 87 ? 1.559 -14.007 -8.660 1.00 54.94 87 GLU A C 1
ATOM 671 O O . GLU A 1 87 ? 2.380 -14.684 -9.286 1.00 54.94 87 GLU A O 1
ATOM 676 N N . GLU A 1 88 ? 1.169 -14.329 -7.425 1.00 48.69 88 GLU A N 1
ATOM 677 C CA . GLU A 1 88 ? 1.381 -15.687 -6.932 1.00 48.69 88 GLU A CA 1
ATOM 678 C C . GLU A 1 88 ? 0.832 -16.673 -7.977 1.00 48.69 88 GLU A C 1
ATOM 680 O O . GLU A 1 88 ? -0.166 -16.353 -8.644 1.00 48.69 88 GLU A O 1
ATOM 685 N N . PRO A 1 89 ? 1.442 -17.860 -8.152 1.00 39.84 89 PRO A N 1
ATOM 686 C CA . PRO A 1 89 ? 0.866 -18.894 -9.003 1.00 39.84 89 PRO A CA 1
ATOM 687 C C . PRO A 1 89 ? -0.588 -19.148 -8.568 1.00 39.84 89 PRO A C 1
ATOM 689 O O . PRO A 1 89 ? -0.841 -19.756 -7.534 1.00 39.84 89 PRO A O 1
ATOM 692 N N . GLY A 1 90 ? -1.548 -18.619 -9.338 1.00 51.31 90 GLY A N 1
ATOM 693 C CA . GLY A 1 90 ? -2.962 -18.562 -8.951 1.00 51.31 90 GLY A CA 1
ATOM 694 C C . GLY A 1 90 ? -3.685 -17.237 -9.236 1.00 51.31 90 GLY A C 1
ATOM 695 O O . GLY A 1 90 ? -4.910 -17.203 -9.131 1.00 51.31 90 GLY A O 1
ATOM 696 N N . GLY A 1 91 ? -2.985 -16.158 -9.613 1.00 43.78 91 GLY A N 1
ATOM 697 C CA . GLY A 1 91 ? -3.612 -14.933 -10.146 1.00 43.78 91 GLY A CA 1
ATOM 698 C C . GLY A 1 91 ? -4.433 -14.120 -9.136 1.00 43.78 91 GLY A C 1
ATOM 699 O O . GLY A 1 91 ? -5.130 -13.173 -9.503 1.00 43.78 91 GLY A O 1
ATOM 700 N N . ARG A 1 92 ? -4.377 -14.463 -7.845 1.00 48.31 92 ARG A N 1
ATOM 701 C CA . ARG A 1 92 ? -4.963 -13.652 -6.777 1.00 48.31 92 ARG A CA 1
ATOM 702 C C . ARG A 1 92 ? -3.869 -12.805 -6.151 1.00 48.31 92 ARG A C 1
ATOM 704 O O . ARG A 1 92 ? -2.874 -13.316 -5.655 1.00 48.31 92 ARG A O 1
ATOM 711 N N . ARG A 1 93 ? -4.081 -11.488 -6.155 1.00 52.25 93 ARG A N 1
ATOM 712 C CA . ARG A 1 93 ? -3.354 -10.548 -5.296 1.00 52.25 93 ARG A CA 1
ATOM 713 C C . ARG A 1 93 ? -3.389 -11.120 -3.878 1.00 52.25 93 ARG A C 1
ATOM 715 O O . ARG A 1 93 ? -4.497 -11.345 -3.394 1.00 52.25 93 ARG A O 1
ATOM 722 N N . ALA A 1 94 ? -2.230 -11.359 -3.259 1.00 55.38 94 ALA A N 1
ATOM 723 C CA . ALA A 1 94 ? -2.155 -11.809 -1.873 1.00 55.38 94 ALA A CA 1
ATOM 724 C C . ALA A 1 94 ? -2.985 -10.842 -1.019 1.00 55.38 94 ALA A C 1
ATOM 726 O O . ALA A 1 94 ? -2.619 -9.678 -0.828 1.00 55.38 94 ALA A O 1
ATOM 727 N N . GLN A 1 95 ? -4.181 -11.277 -0.630 1.00 60.38 95 GLN A N 1
ATOM 728 C CA . GLN A 1 95 ? -4.982 -10.552 0.334 1.00 60.38 95 GLN A CA 1
ATOM 729 C C . GLN A 1 95 ? -4.271 -10.782 1.660 1.00 60.38 95 GLN A C 1
ATOM 731 O O . GLN A 1 95 ? -4.081 -11.913 2.082 1.00 60.38 95 GLN A O 1
ATOM 736 N N . THR A 1 96 ? -3.781 -9.707 2.260 1.00 72.00 96 THR A N 1
ATOM 737 C CA . THR A 1 96 ? -3.162 -9.746 3.591 1.00 72.00 96 THR A CA 1
ATOM 738 C C . THR A 1 96 ? -4.194 -9.483 4.681 1.00 72.00 96 THR A C 1
ATOM 740 O O . THR A 1 96 ? -3.851 -9.434 5.851 1.00 72.00 96 THR A O 1
ATOM 743 N N . VAL A 1 97 ? -5.448 -9.235 4.291 1.00 84.56 97 VAL A N 1
ATOM 744 C CA . VAL A 1 97 ? -6.582 -8.989 5.176 1.00 84.56 97 VAL A CA 1
ATOM 745 C C . VAL A 1 97 ? -7.796 -9.687 4.579 1.00 84.56 97 VAL A C 1
ATOM 747 O O . VAL A 1 97 ? -8.157 -9.430 3.428 1.00 84.56 97 VAL A O 1
ATOM 750 N N . HIS A 1 98 ? -8.421 -10.552 5.364 1.00 86.44 98 HIS A N 1
ATOM 751 C CA . HIS A 1 98 ? -9.601 -11.321 5.001 1.00 86.44 98 HIS A CA 1
ATOM 752 C C . HIS A 1 98 ? -10.733 -10.942 5.938 1.00 86.44 98 HIS A C 1
ATOM 754 O O . HIS A 1 98 ? -10.583 -11.040 7.150 1.00 86.44 98 HIS A O 1
ATOM 760 N N . VAL A 1 99 ? -11.857 -10.508 5.372 1.00 90.00 99 VAL A N 1
ATOM 761 C CA . VAL A 1 99 ? -13.041 -10.128 6.142 1.00 90.00 99 VAL A CA 1
ATOM 762 C C . VAL A 1 99 ? -14.137 -11.152 5.895 1.00 90.00 99 VAL A C 1
ATOM 764 O O . VAL A 1 99 ? -14.453 -11.454 4.744 1.00 90.00 99 VAL A O 1
ATOM 767 N N . SER A 1 100 ? -14.721 -11.672 6.968 1.00 90.69 100 SER A N 1
ATOM 768 C CA . SER A 1 100 ? -15.954 -12.458 6.923 1.00 90.69 100 SER A CA 1
ATOM 769 C C . SER A 1 100 ? -16.930 -11.936 7.969 1.00 90.69 100 SER A C 1
ATOM 771 O O . SER A 1 100 ? -16.511 -11.436 9.008 1.00 90.69 100 SER A O 1
ATOM 773 N N . TRP A 1 101 ? -18.228 -12.011 7.692 1.00 93.50 101 TRP A N 1
ATOM 774 C CA . TRP A 1 101 ? -19.262 -11.514 8.596 1.00 93.50 101 TRP A CA 1
ATOM 775 C C . TRP A 1 101 ? -20.323 -12.585 8.832 1.00 93.50 101 TRP A C 1
ATOM 777 O O . TRP A 1 101 ? -21.009 -13.009 7.899 1.00 93.50 101 TRP A O 1
ATOM 787 N N . ASP A 1 102 ? -20.479 -13.006 10.087 1.00 93.69 102 ASP A N 1
ATOM 788 C CA . ASP A 1 102 ? -21.575 -13.877 10.498 1.00 93.69 102 ASP A CA 1
ATOM 789 C C . ASP A 1 102 ? -22.767 -13.037 10.971 1.00 93.69 102 ASP A C 1
ATOM 791 O O . ASP A 1 102 ? -22.831 -12.535 12.096 1.00 93.69 102 ASP A O 1
ATOM 795 N N . LYS A 1 103 ? -23.752 -12.914 10.079 1.00 93.50 103 LYS A N 1
ATOM 796 C CA . LYS A 1 103 ? -24.994 -12.159 10.298 1.00 93.50 103 LYS A CA 1
ATOM 797 C C . LYS A 1 103 ? -25.879 -12.769 11.388 1.00 93.50 103 LYS A C 1
ATOM 799 O O . LYS A 1 103 ? -26.753 -12.077 11.897 1.00 93.50 103 LYS A O 1
ATOM 804 N N . ASN A 1 104 ? -25.697 -14.047 11.730 1.00 95.19 104 ASN A N 1
ATOM 805 C CA . ASN A 1 104 ? -26.533 -14.715 12.731 1.00 95.19 104 ASN A CA 1
ATOM 806 C C . ASN A 1 104 ? -26.152 -14.311 14.155 1.00 95.19 104 ASN A C 1
ATOM 808 O O . ASN A 1 104 ? -27.009 -14.314 15.037 1.00 95.19 104 ASN A O 1
ATOM 812 N N . VAL A 1 105 ? -24.878 -13.977 14.365 1.00 95.38 105 VAL A N 1
ATOM 813 C CA . VAL A 1 105 ? -24.335 -13.567 15.668 1.00 95.38 105 VAL A CA 1
ATOM 814 C C . VAL A 1 105 ? -23.860 -12.112 15.690 1.00 95.38 105 VAL A C 1
ATOM 816 O O . VAL A 1 105 ? -23.462 -11.625 16.740 1.00 95.38 105 VAL A O 1
ATOM 819 N N . ASP A 1 106 ? -23.953 -11.412 14.556 1.00 95.69 106 ASP A N 1
ATOM 820 C CA . ASP A 1 106 ? -23.509 -10.028 14.360 1.00 95.69 106 ASP A CA 1
ATOM 821 C C . ASP A 1 106 ? -22.023 -9.806 14.693 1.00 95.69 106 ASP A C 1
ATOM 823 O O . ASP A 1 106 ? -21.647 -8.833 15.351 1.00 95.69 106 ASP A O 1
ATOM 827 N N . VAL A 1 107 ? -21.174 -10.724 14.214 1.00 96.31 107 VAL A N 1
ATOM 828 C CA . VAL A 1 107 ? -19.716 -10.697 14.419 1.00 96.31 107 VAL A CA 1
ATOM 829 C C . VAL A 1 107 ? -18.984 -10.692 13.086 1.00 96.31 107 VAL A C 1
ATOM 831 O O . VAL A 1 107 ? -19.288 -11.495 12.201 1.00 96.31 107 VAL A O 1
ATOM 834 N N . ALA A 1 108 ? -18.011 -9.794 12.935 1.00 95.81 108 ALA A N 1
ATOM 835 C CA . ALA A 1 108 ? -17.127 -9.754 11.776 1.00 95.81 108 ALA A CA 1
ATOM 836 C C . ALA A 1 108 ? -15.706 -10.154 12.157 1.00 95.81 108 ALA A C 1
ATOM 838 O O . ALA A 1 108 ? -15.138 -9.597 13.087 1.00 95.81 108 ALA A O 1
ATOM 839 N N . TYR A 1 109 ? -15.124 -11.068 11.390 1.00 92.94 109 TYR A N 1
ATOM 840 C CA . TYR A 1 109 ? -13.760 -11.549 11.549 1.00 92.94 109 TYR A CA 1
ATOM 841 C C . TYR A 1 109 ? -12.874 -10.880 10.508 1.00 92.94 109 TYR A C 1
ATOM 843 O O . TYR A 1 109 ? -13.139 -10.992 9.309 1.00 92.94 109 TYR A O 1
ATOM 851 N N . ILE A 1 110 ? -11.824 -10.203 10.961 1.00 93.25 110 ILE A N 1
ATOM 852 C CA . ILE A 1 110 ? -10.803 -9.576 10.126 1.00 93.25 110 ILE A CA 1
ATOM 853 C C . ILE A 1 110 ? -9.480 -10.298 10.404 1.00 93.25 110 ILE A C 1
ATOM 855 O O . ILE A 1 110 ? -8.816 -10.021 11.397 1.00 93.25 110 ILE A O 1
ATOM 859 N N . ALA A 1 111 ? -9.097 -11.232 9.537 1.00 92.00 111 ALA A N 1
ATOM 860 C CA . ALA A 1 111 ? -7.881 -12.035 9.678 1.00 92.00 111 ALA A CA 1
ATOM 861 C C . ALA A 1 111 ? -6.735 -11.481 8.822 1.00 92.00 111 ALA A C 1
ATOM 863 O O . ALA A 1 111 ? -6.957 -11.066 7.685 1.00 92.00 111 ALA A O 1
ATOM 864 N N . PHE A 1 112 ? -5.496 -11.528 9.320 1.00 89.00 112 PHE A N 1
ATOM 865 C CA . PHE A 1 112 ? -4.308 -11.044 8.594 1.00 89.00 112 PHE A CA 1
ATOM 866 C C . PHE A 1 112 ? -3.617 -12.107 7.728 1.00 89.00 112 PHE A C 1
ATOM 868 O O . PHE A 1 112 ? -2.524 -11.900 7.198 1.00 89.00 112 PHE A O 1
ATOM 875 N N . LYS A 1 113 ? -4.272 -13.259 7.564 1.00 81.75 113 LYS A N 1
ATOM 876 C CA . LYS A 1 113 ? -3.866 -14.347 6.673 1.00 81.75 113 LYS A CA 1
ATOM 877 C C . LYS A 1 113 ? -5.087 -15.107 6.159 1.00 81.75 113 LYS A C 1
ATOM 879 O O . LYS A 1 113 ? -6.178 -14.978 6.712 1.00 81.75 113 LYS A O 1
ATOM 884 N N . SER A 1 114 ? -4.891 -15.889 5.101 1.00 72.25 114 SER A N 1
ATOM 885 C CA . SER A 1 114 ? -5.969 -16.518 4.325 1.00 72.25 114 SER A CA 1
ATOM 886 C C . SER A 1 114 ? -6.742 -17.612 5.050 1.00 72.25 114 SER A C 1
ATOM 888 O O . SER A 1 114 ? -7.935 -17.761 4.803 1.00 72.25 114 SER A O 1
ATOM 890 N N . GLU A 1 115 ? -6.094 -18.350 5.946 1.00 73.62 115 GLU A N 1
ATOM 891 C CA . GLU A 1 115 ? -6.729 -19.364 6.786 1.00 73.62 115 GLU A CA 1
ATOM 892 C C . GLU A 1 115 ? -6.168 -19.285 8.201 1.00 73.62 115 GLU A C 1
ATOM 894 O O . GLU A 1 115 ? -4.958 -19.417 8.394 1.00 73.62 115 GLU A O 1
ATOM 899 N N . LEU A 1 116 ? -7.052 -19.097 9.181 1.00 75.88 116 LEU A N 1
ATOM 900 C CA . LEU A 1 116 ? -6.779 -19.369 10.590 1.00 75.88 116 LEU A CA 1
ATOM 901 C C . LEU A 1 116 ? -7.207 -20.803 10.888 1.00 75.88 116 LEU A C 1
ATOM 903 O O . LEU A 1 116 ? -8.347 -21.186 10.619 1.00 75.88 116 LEU A O 1
ATOM 907 N N . VAL A 1 117 ? -6.292 -21.607 11.420 1.00 82.81 117 VAL A N 1
ATOM 908 C CA . VAL A 1 117 ? -6.581 -23.000 11.775 1.00 82.81 117 VAL A CA 1
ATOM 909 C C . VAL A 1 117 ? -7.122 -23.042 13.209 1.00 82.81 117 VAL A C 1
ATOM 911 O O . VAL A 1 117 ? -6.631 -22.305 14.068 1.00 82.81 117 VAL A O 1
ATOM 914 N N . PRO A 1 118 ? -8.112 -23.899 13.528 1.00 83.69 118 PRO A N 1
ATOM 915 C CA . PRO A 1 118 ? -8.556 -24.071 14.906 1.00 83.69 118 PRO A CA 1
ATOM 916 C C . PRO A 1 118 ? -7.387 -24.364 15.856 1.00 83.69 118 PRO A C 1
ATOM 918 O O . PRO A 1 118 ? -6.604 -25.284 15.622 1.00 83.69 118 PRO A O 1
ATOM 921 N N . GLY A 1 119 ? -7.296 -23.589 16.938 1.00 86.31 119 GLY A N 1
ATOM 922 C CA . GLY A 1 119 ? -6.226 -23.697 17.936 1.00 86.31 119 GLY A CA 1
ATOM 923 C C . GLY A 1 119 ? -4.987 -22.845 17.655 1.00 86.31 119 GLY A C 1
ATOM 924 O O . GLY A 1 119 ? -4.068 -22.857 18.466 1.00 86.31 119 GLY A O 1
ATOM 925 N N . GLU A 1 120 ? -4.956 -22.104 16.548 1.00 90.94 120 GLU A N 1
ATOM 926 C CA . GLU A 1 120 ? -3.860 -21.184 16.237 1.00 90.94 120 GLU A CA 1
ATOM 927 C C . GLU A 1 120 ? -3.935 -19.879 17.038 1.00 90.94 120 GLU A C 1
ATOM 929 O O . GLU A 1 120 ? -2.917 -19.395 17.526 1.00 90.94 120 GLU A O 1
ATOM 934 N N . ALA A 1 121 ? -5.142 -19.345 17.243 1.00 92.25 121 ALA A N 1
ATOM 935 C CA . ALA A 1 121 ? -5.375 -18.297 18.228 1.00 92.25 121 ALA A CA 1
ATOM 936 C C . ALA A 1 121 ? -5.331 -18.919 19.632 1.00 92.25 121 ALA A C 1
ATOM 938 O O . ALA A 1 121 ? -6.259 -19.611 20.059 1.00 92.25 121 ALA A O 1
ATOM 939 N N . VAL A 1 122 ? -4.223 -18.710 20.345 1.00 96.00 122 VAL A N 1
ATOM 940 C CA . VAL A 1 122 ? -4.009 -19.279 21.687 1.00 96.00 122 VAL A CA 1
ATOM 941 C C . VAL A 1 122 ? -4.273 -18.274 22.802 1.00 96.00 122 VAL A C 1
ATOM 943 O O . VAL A 1 122 ? -4.458 -18.666 23.956 1.00 96.00 122 VAL A O 1
ATOM 946 N N . ARG A 1 123 ? -4.306 -16.976 22.480 1.00 95.88 123 ARG A N 1
ATOM 947 C CA . ARG A 1 123 ? -4.626 -15.906 23.427 1.00 95.88 123 ARG A CA 1
ATOM 948 C C . ARG A 1 123 ? -5.616 -14.934 22.801 1.00 95.88 123 ARG A C 1
ATOM 950 O O . ARG A 1 123 ? -5.424 -14.503 21.674 1.00 95.88 123 ARG A O 1
ATOM 957 N N . HIS A 1 124 ? -6.617 -14.559 23.589 1.00 95.50 124 HIS A N 1
ATOM 958 C CA . HIS A 1 124 ? -7.675 -13.634 23.200 1.00 95.50 124 HIS A CA 1
ATOM 959 C C . HIS A 1 124 ? -7.702 -12.486 24.207 1.00 95.50 124 HIS A C 1
ATOM 961 O O . HIS A 1 124 ? -7.594 -12.724 25.415 1.00 95.50 124 HIS A O 1
ATOM 967 N N . GLU A 1 125 ? -7.836 -11.257 23.725 1.00 97.25 125 GLU A N 1
ATOM 968 C CA . GLU A 1 125 ? -8.007 -10.077 24.571 1.00 97.25 125 GLU A CA 1
ATOM 969 C C . GLU A 1 125 ? -9.211 -9.275 24.088 1.00 97.25 125 GLU A C 1
ATOM 971 O O . GLU A 1 125 ? -9.289 -8.916 22.919 1.00 97.25 125 GLU A O 1
ATOM 976 N N . THR A 1 126 ? -10.160 -9.006 24.982 1.00 96.94 126 THR A N 1
ATOM 977 C CA . THR A 1 126 ? -11.346 -8.211 24.653 1.00 96.94 126 THR A CA 1
ATOM 978 C C . THR A 1 126 ? -11.144 -6.773 25.104 1.00 96.94 126 THR A C 1
ATOM 980 O O . THR A 1 126 ? -10.905 -6.518 26.286 1.00 96.94 126 THR A O 1
ATOM 983 N N . VAL A 1 127 ? -11.284 -5.841 24.166 1.00 93.31 127 VAL A N 1
ATOM 984 C CA . VAL A 1 127 ? -11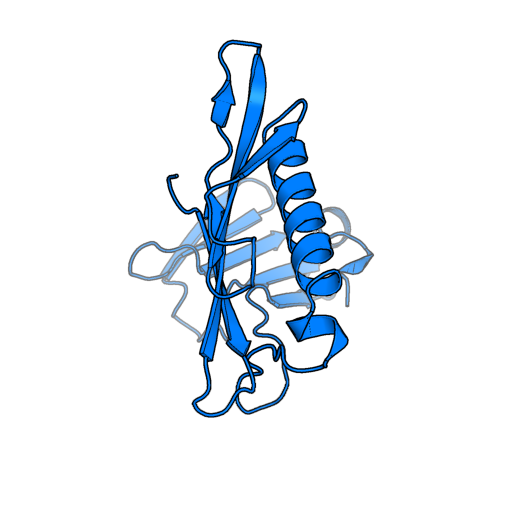.273 -4.399 24.406 1.00 93.31 127 VAL A CA 1
ATOM 985 C C . VAL A 1 127 ? -12.546 -3.827 23.798 1.00 93.31 127 VAL A C 1
ATOM 987 O O . VAL A 1 127 ? -12.705 -3.808 22.580 1.00 93.31 127 VAL A O 1
ATOM 990 N N . ASP A 1 128 ? -13.461 -3.385 24.660 1.00 94.38 128 ASP A N 1
ATOM 991 C CA . ASP A 1 128 ? -14.810 -2.962 24.276 1.00 94.38 128 ASP A CA 1
ATOM 992 C C . ASP A 1 128 ? -15.530 -4.046 23.445 1.00 94.38 128 ASP A C 1
ATOM 994 O O . ASP A 1 128 ? -15.650 -5.189 23.887 1.00 94.38 128 ASP A O 1
ATOM 998 N N . ASP A 1 129 ? -15.987 -3.696 22.243 1.00 95.31 129 ASP A N 1
ATOM 999 C CA . ASP A 1 129 ? -16.665 -4.586 21.297 1.00 95.31 129 ASP A CA 1
ATOM 1000 C C . ASP A 1 129 ? -15.678 -5.267 20.321 1.00 95.31 129 ASP A C 1
ATOM 1002 O O . ASP A 1 129 ? -16.065 -5.708 19.240 1.00 95.31 129 ASP A O 1
ATOM 1006 N N . ILE A 1 130 ? -14.386 -5.331 20.659 1.00 96.12 130 ILE A N 1
ATOM 1007 C CA . ILE A 1 130 ? -13.339 -5.910 19.808 1.00 96.12 130 ILE A CA 1
ATOM 1008 C C . ILE A 1 130 ? -12.633 -7.043 20.552 1.00 96.12 130 ILE A C 1
ATOM 1010 O O . ILE A 1 130 ? -12.178 -6.867 21.682 1.00 96.12 130 ILE A O 1
ATOM 1014 N N . VAL A 1 131 ? -12.492 -8.198 19.906 1.00 97.00 131 VAL A N 1
ATOM 1015 C CA . VAL A 1 131 ? -11.637 -9.300 20.364 1.00 97.00 131 VAL A CA 1
ATOM 1016 C C . VAL A 1 131 ? -10.368 -9.315 19.519 1.00 97.00 131 VAL A C 1
ATOM 1018 O O . VAL A 1 131 ? -10.429 -9.269 18.296 1.00 97.00 131 VAL A O 1
ATOM 1021 N N . LEU A 1 132 ? -9.212 -9.326 20.171 1.00 96.69 132 LEU A N 1
ATOM 1022 C CA . LEU A 1 132 ? -7.895 -9.424 19.552 1.00 96.69 132 LEU A CA 1
ATOM 1023 C C . LEU A 1 132 ? -7.400 -10.867 19.661 1.00 96.69 132 LEU A C 1
ATOM 1025 O O . LEU A 1 132 ? -7.238 -11.370 20.778 1.00 96.69 132 LEU A O 1
ATOM 1029 N N . ASP A 1 133 ? -7.098 -11.490 18.523 1.00 95.12 133 ASP A N 1
ATOM 1030 C CA . ASP A 1 133 ? -6.658 -12.884 18.460 1.00 95.12 133 ASP A CA 1
ATOM 1031 C C . ASP A 1 133 ? -5.152 -12.964 18.253 1.00 95.12 133 ASP A C 1
ATOM 1033 O O . ASP A 1 133 ? -4.621 -12.474 17.254 1.00 95.12 133 ASP A O 1
ATOM 1037 N N . TYR A 1 134 ? -4.452 -13.610 19.183 1.00 95.44 134 TYR A N 1
ATOM 1038 C CA . TYR A 1 134 ? -3.000 -13.739 19.162 1.00 95.44 134 TYR A CA 1
ATOM 1039 C C . TYR A 1 134 ? -2.539 -15.186 18.999 1.00 95.44 134 TYR A C 1
ATOM 1041 O O . TYR A 1 134 ? -3.084 -16.108 19.619 1.00 95.44 134 TYR A O 1
ATOM 1049 N N . GLY A 1 135 ? -1.474 -15.349 18.215 1.00 93.44 135 GLY A N 1
ATOM 1050 C CA . GLY A 1 135 ? -0.733 -16.596 18.065 1.00 93.44 135 GLY A CA 1
ATOM 1051 C C . GLY A 1 135 ? 0.168 -16.897 19.260 1.00 93.44 135 GLY A C 1
ATOM 1052 O O . GLY A 1 135 ? 0.269 -16.122 20.220 1.00 93.44 135 GLY A O 1
ATOM 1053 N N . ASP A 1 136 ? 0.821 -18.056 19.221 1.00 94.19 136 ASP A N 1
ATOM 1054 C CA . ASP A 1 136 ? 1.663 -18.551 20.315 1.00 94.19 136 ASP A CA 1
ATOM 1055 C C . ASP A 1 136 ? 2.942 -17.735 20.519 1.00 94.19 136 ASP A C 1
ATOM 1057 O O . ASP A 1 136 ? 3.430 -17.624 21.648 1.00 94.19 136 ASP A O 1
ATOM 1061 N N . SER A 1 137 ? 3.435 -17.092 19.461 1.00 92.19 137 SER A N 1
ATOM 1062 C CA . SER A 1 137 ? 4.569 -16.175 19.516 1.00 92.19 137 SER A CA 1
ATOM 1063 C C . SER A 1 137 ? 4.170 -14.747 19.920 1.00 92.19 137 SER A C 1
ATOM 1065 O O . SER A 1 137 ? 5.032 -13.890 20.128 1.00 92.19 137 SER A O 1
ATOM 1067 N N . GLY A 1 138 ? 2.870 -14.503 20.133 1.00 90.81 138 GLY A N 1
ATOM 1068 C CA . GLY A 1 138 ? 2.310 -13.226 20.571 1.00 90.81 138 GLY A CA 1
ATOM 1069 C C . GLY A 1 138 ? 2.013 -12.244 19.438 1.00 90.81 138 GLY A C 1
ATOM 1070 O O . GLY A 1 138 ? 1.670 -11.092 19.712 1.00 90.81 138 GLY A O 1
ATOM 1071 N N . GLU A 1 139 ? 2.133 -12.678 18.189 1.00 92.75 139 GLU A N 1
ATOM 1072 C CA . GLU A 1 139 ? 1.705 -11.951 17.004 1.00 92.75 139 GLU A CA 1
ATOM 1073 C C . GLU A 1 139 ? 0.179 -11.827 16.951 1.00 92.75 139 GLU A C 1
ATOM 1075 O O . GLU A 1 139 ? -0.541 -12.733 17.365 1.00 92.75 139 GLU A O 1
ATOM 1080 N N . LEU A 1 140 ? -0.322 -10.700 16.441 1.00 93.75 140 LEU A N 1
ATOM 1081 C CA . LEU A 1 140 ? -1.751 -10.511 16.204 1.00 93.75 140 LEU A CA 1
ATOM 1082 C C . LEU A 1 140 ? -2.135 -11.216 14.897 1.00 93.75 140 LEU A C 1
ATOM 1084 O O . LEU A 1 140 ? -1.597 -10.899 13.837 1.00 93.75 140 LEU A O 1
ATOM 1088 N N . LEU A 1 141 ? -3.065 -12.160 14.980 1.00 93.44 141 LEU A N 1
ATOM 1089 C CA . LEU A 1 141 ? -3.541 -12.978 13.865 1.00 93.44 141 LEU A CA 1
ATOM 1090 C C . LEU A 1 141 ? -4.793 -12.397 13.202 1.00 93.44 141 LEU A C 1
ATOM 1092 O O . LEU A 1 141 ? -5.001 -12.568 11.997 1.00 93.44 141 LEU A O 1
ATOM 1096 N N . GLY A 1 142 ? -5.614 -11.697 13.980 1.00 94.00 142 GLY A N 1
ATOM 1097 C CA . GLY A 1 142 ? -6.846 -11.087 13.513 1.00 94.00 142 GLY A CA 1
ATOM 1098 C C . GLY A 1 142 ? -7.581 -10.344 14.619 1.00 94.00 142 GLY A C 1
ATOM 1099 O O . GLY A 1 142 ? -7.106 -10.256 15.754 1.00 94.00 142 GLY A O 1
ATOM 1100 N N . VAL A 1 143 ? -8.729 -9.783 14.252 1.00 95.50 143 VAL A N 1
ATOM 1101 C CA . VAL A 1 143 ? -9.667 -9.163 15.186 1.00 95.50 143 VAL A CA 1
ATOM 1102 C C . VAL A 1 143 ? -11.097 -9.603 14.894 1.00 95.50 143 VAL A C 1
ATOM 1104 O O . VAL A 1 143 ? -11.489 -9.733 13.731 1.00 95.50 143 VAL A O 1
ATOM 1107 N N . GLU A 1 144 ? -11.890 -9.767 15.945 1.00 95.19 144 GLU A N 1
ATOM 1108 C CA . GLU A 1 144 ? -13.335 -9.950 15.868 1.00 95.19 144 GLU A CA 1
ATOM 1109 C C . GLU A 1 144 ? -14.029 -8.656 16.298 1.00 95.19 144 GLU A C 1
ATOM 1111 O O . GLU A 1 144 ? -13.740 -8.110 17.361 1.00 95.19 144 GLU A O 1
ATOM 1116 N N . LEU A 1 145 ? -14.952 -8.154 15.483 1.00 96.94 145 LEU A N 1
ATOM 1117 C CA . LEU A 1 145 ? -15.815 -7.029 15.830 1.00 96.94 145 LEU A CA 1
ATOM 1118 C C . LEU A 1 145 ? -17.163 -7.576 16.286 1.00 96.94 145 LEU A C 1
ATOM 1120 O O . LEU A 1 145 ? -17.937 -8.076 15.465 1.00 96.94 145 LEU A O 1
ATOM 1124 N N . LEU A 1 146 ? -17.446 -7.462 17.578 1.00 94.94 146 LEU A N 1
ATOM 1125 C CA . LEU A 1 146 ? -18.771 -7.679 18.146 1.00 94.94 146 LEU A CA 1
ATOM 1126 C C . LEU A 1 146 ? -19.665 -6.499 17.728 1.00 94.94 146 LEU A C 1
ATOM 1128 O O . LEU A 1 146 ? -19.187 -5.374 17.620 1.00 94.94 146 LEU A O 1
ATOM 1132 N N . ASN A 1 147 ? -20.951 -6.728 17.443 1.00 94.62 147 ASN A N 1
ATOM 1133 C CA . ASN A 1 147 ? -21.838 -5.687 16.895 1.00 94.62 147 ASN A CA 1
ATOM 1134 C C . ASN A 1 147 ? -21.334 -5.141 15.536 1.00 94.62 147 ASN A C 1
ATOM 1136 O O . ASN A 1 147 ? -21.254 -3.931 15.276 1.00 94.62 147 ASN A O 1
ATOM 1140 N N . ALA A 1 148 ? -20.975 -6.061 14.638 1.00 94.81 148 ALA A N 1
ATOM 1141 C CA . ALA A 1 148 ? -20.426 -5.758 13.319 1.00 94.81 148 ALA A CA 1
ATOM 1142 C C . ALA A 1 148 ? -21.353 -4.888 12.456 1.00 94.81 148 ALA A C 1
ATOM 1144 O O . ALA A 1 148 ? -20.882 -4.085 11.652 1.00 94.81 148 ALA A O 1
ATOM 1145 N N . THR A 1 149 ? -22.669 -4.970 12.648 1.00 94.62 149 THR A N 1
ATOM 1146 C CA . THR A 1 149 ? -23.637 -4.086 11.984 1.00 94.62 149 THR A CA 1
ATOM 1147 C C . THR A 1 149 ? -23.391 -2.609 12.299 1.00 94.62 149 THR A C 1
ATOM 1149 O O . THR A 1 149 ? -23.703 -1.742 11.477 1.00 94.62 149 THR A O 1
ATOM 1152 N N . THR A 1 150 ? -22.807 -2.302 13.455 1.00 94.25 150 THR A N 1
ATOM 1153 C CA . THR A 1 150 ? -22.432 -0.937 13.833 1.00 94.25 150 THR A CA 1
ATOM 1154 C C . THR A 1 150 ? -20.986 -0.630 13.454 1.00 94.25 150 THR A C 1
ATOM 1156 O O . THR A 1 150 ? -20.721 0.429 12.887 1.00 94.25 150 THR A O 1
ATOM 1159 N N . LEU A 1 151 ? -20.060 -1.551 13.736 1.00 92.44 151 LEU A N 1
ATOM 1160 C CA . LEU A 1 151 ? -18.618 -1.289 13.654 1.00 92.44 151 LEU A CA 1
ATOM 1161 C C . LEU A 1 151 ? -18.001 -1.542 12.275 1.00 92.44 151 LEU A C 1
ATOM 1163 O O . LEU A 1 151 ? -17.050 -0.860 11.897 1.00 92.44 151 LEU A O 1
ATOM 1167 N N . LEU A 1 152 ? -18.517 -2.506 11.509 1.00 91.88 152 LEU A N 1
ATOM 1168 C CA . LEU A 1 152 ? -17.962 -2.844 10.202 1.00 91.88 152 LEU A CA 1
ATOM 1169 C C . LEU A 1 152 ? -18.508 -1.876 9.138 1.00 91.88 152 LEU A C 1
ATOM 1171 O O . LEU A 1 152 ? -19.731 -1.760 9.013 1.00 91.88 152 LEU A O 1
ATOM 1175 N N . PRO A 1 153 ? -17.664 -1.212 8.325 1.00 90.69 153 PRO A N 1
ATOM 1176 C CA . PRO A 1 153 ? -18.122 -0.400 7.199 1.00 90.69 153 PRO A CA 1
ATOM 1177 C C . PRO A 1 153 ? -19.057 -1.179 6.271 1.00 90.69 153 PRO A C 1
ATOM 1179 O O . PRO A 1 153 ? -18.855 -2.368 6.021 1.00 90.69 153 PRO A O 1
ATOM 1182 N N . SER A 1 154 ? -20.094 -0.517 5.757 1.00 88.06 154 SER A N 1
ATOM 1183 C CA . 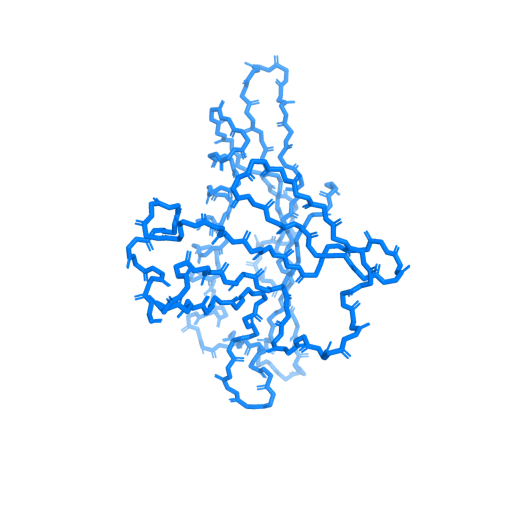SER A 1 154 ? -21.137 -1.179 4.961 1.00 88.06 154 SER A CA 1
ATOM 1184 C C . SER A 1 154 ? -20.601 -1.837 3.685 1.00 88.06 154 SER A C 1
ATOM 1186 O O . SER A 1 154 ? -21.125 -2.851 3.237 1.00 88.06 154 SER A O 1
ATOM 1188 N N . GLU A 1 155 ? -19.502 -1.310 3.155 1.00 87.19 155 GLU A N 1
ATOM 1189 C CA . GLU A 1 155 ? -18.787 -1.785 1.976 1.00 87.19 155 GLU A CA 1
ATOM 1190 C C . GLU A 1 155 ? -18.077 -3.126 2.216 1.00 87.19 155 GLU A C 1
ATOM 1192 O O . GLU A 1 155 ? -17.775 -3.837 1.260 1.00 87.19 155 GLU A O 1
ATOM 1197 N N . LEU A 1 156 ? -17.810 -3.474 3.481 1.00 82.81 156 LEU A N 1
ATOM 1198 C CA . LEU A 1 156 ? -17.119 -4.703 3.887 1.00 82.81 156 LEU A CA 1
ATOM 1199 C C . LEU A 1 156 ? -18.077 -5.789 4.405 1.00 82.81 156 LEU A C 1
ATOM 1201 O O . LEU A 1 156 ? -17.645 -6.895 4.715 1.00 82.81 156 LEU A O 1
ATOM 1205 N N . ARG A 1 157 ? -19.379 -5.494 4.473 1.00 82.94 157 ARG A N 1
ATOM 1206 C CA . ARG A 1 157 ? -20.449 -6.400 4.920 1.00 82.94 157 ARG A CA 1
ATOM 1207 C C . ARG A 1 157 ? -20.919 -7.343 3.803 1.00 82.94 157 ARG A C 1
ATOM 1209 O O . ARG A 1 157 ? -22.094 -7.329 3.426 1.00 82.94 157 ARG A O 1
ATOM 1216 N N . VAL A 1 158 ? -20.002 -8.134 3.254 1.00 70.38 158 VAL A N 1
ATOM 1217 C CA . VAL A 1 158 ? -20.288 -9.152 2.221 1.00 70.38 158 VAL A CA 1
ATOM 1218 C C . VAL A 1 158 ? -20.884 -10.419 2.832 1.00 70.38 158 VAL A C 1
ATOM 1220 O O . VAL A 1 158 ? -20.241 -10.999 3.728 1.00 70.38 158 VAL A O 1
#